Protein AF-A0A5E5P5T3-F1 (afdb_monomer)

Mean predicted aligned error: 13.22 Å

Radius of gyration: 23.18 Å; Cα contacts (8 Å, |Δi|>4): 52; chains: 1; bounding box: 33×51×69 Å

Nearest PDB structures (foldseek):
  7vop-assembly1_I  TM=5.324E-01  e=8.833E+00  Xenopus laevis

Secondary structure (DSSP, 8-state):
---------S----S--------S-PPPHHHHHHHHHHHB-TTSHHHHHHHHHHHHHHHS---HHHHHHHHHHHHHHHHHTT-B-

Structure (mmCIF, N/CA/C/O backbone):
data_AF-A0A5E5P5T3-F1
#
_entry.id   AF-A0A5E5P5T3-F1
#
loop_
_atom_site.group_PDB
_atom_site.id
_atom_site.type_symbol
_atom_site.label_atom_id
_atom_site.label_alt_id
_atom_site.label_comp_id
_atom_site.label_asym_id
_atom_site.label_entity_id
_atom_site.label_seq_id
_atom_site.pdbx_PDB_ins_code
_atom_site.Cartn_x
_atom_site.Cartn_y
_atom_site.Cartn_z
_atom_site.occupancy
_atom_site.B_iso_or_equiv
_atom_site.auth_seq_id
_atom_site.auth_comp_id
_atom_site.auth_asym_id
_atom_site.auth_atom_id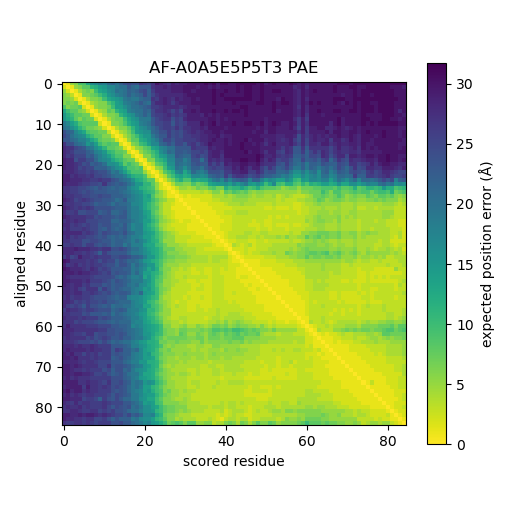
_atom_site.pdbx_PDB_model_num
ATOM 1 N N . MET A 1 1 ? -18.754 38.388 55.346 1.00 40.62 1 MET A N 1
ATOM 2 C CA . MET A 1 1 ? -17.580 38.447 54.443 1.00 40.62 1 MET A CA 1
ATOM 3 C C . MET A 1 1 ? -18.131 38.483 53.020 1.00 40.62 1 MET A C 1
ATOM 5 O O . MET A 1 1 ? -18.902 37.599 52.693 1.00 40.62 1 MET A O 1
ATOM 9 N N . ARG A 1 2 ? -18.145 39.661 52.373 1.00 38.44 2 ARG A N 1
ATOM 10 C CA . ARG A 1 2 ? -17.277 40.038 51.228 1.00 38.44 2 ARG A CA 1
ATOM 11 C C . ARG A 1 2 ? -17.275 38.993 50.089 1.00 38.44 2 ARG A C 1
ATOM 13 O O . ARG A 1 2 ? -16.958 37.855 50.378 1.00 38.44 2 ARG A O 1
ATOM 20 N N . ALA A 1 3 ? -17.464 39.276 48.801 1.00 42.94 3 ALA A N 1
ATOM 21 C CA . ALA A 1 3 ? -17.880 40.438 48.013 1.00 42.94 3 ALA A CA 1
ATOM 22 C C . ALA A 1 3 ? -17.877 39.987 46.518 1.00 42.94 3 ALA A C 1
ATOM 24 O O . ALA A 1 3 ? -17.059 39.142 46.179 1.00 42.94 3 ALA A O 1
ATOM 25 N N . ILE A 1 4 ? -18.686 40.632 45.656 1.00 54.16 4 ILE A N 1
ATOM 26 C CA . ILE A 1 4 ? -18.401 40.961 44.226 1.00 54.16 4 ILE A CA 1
ATOM 27 C C . ILE A 1 4 ? -18.463 39.784 43.217 1.00 54.16 4 ILE A C 1
ATOM 29 O O . ILE A 1 4 ? -17.672 38.858 43.281 1.00 54.16 4 ILE A O 1
ATOM 33 N N . ARG A 1 5 ? -19.502 39.687 42.366 1.00 43.97 5 ARG A N 1
ATOM 34 C CA . ARG A 1 5 ? -19.807 40.410 41.097 1.00 43.97 5 ARG A CA 1
ATOM 35 C C . ARG A 1 5 ? -18.981 39.965 39.876 1.00 43.97 5 ARG A C 1
ATOM 37 O O . ARG A 1 5 ? -17.776 39.800 39.974 1.00 43.97 5 ARG A O 1
ATOM 44 N N . LEU A 1 6 ? -19.681 40.017 38.734 1.00 43.16 6 LEU A N 1
ATOM 45 C CA . LEU A 1 6 ? -19.233 40.046 37.331 1.00 43.16 6 LEU A CA 1
ATOM 46 C C . LEU A 1 6 ? -19.129 38.668 36.657 1.00 43.16 6 LEU A C 1
ATOM 48 O O . LEU A 1 6 ? -18.400 37.796 37.101 1.00 43.16 6 LEU A O 1
ATOM 52 N N . SER A 1 7 ? -19.998 38.388 35.676 1.00 47.69 7 SER A N 1
ATOM 53 C CA . SER A 1 7 ? -19.752 38.704 34.251 1.00 47.69 7 SER A CA 1
ATOM 54 C C . SER A 1 7 ? -18.441 38.038 33.831 1.00 47.69 7 SER A C 1
ATOM 56 O O . SER A 1 7 ? -17.387 38.469 34.268 1.00 47.69 7 SER A O 1
ATOM 58 N N . VAL A 1 8 ? -18.438 36.925 33.102 1.00 52.44 8 VAL A N 1
ATOM 59 C CA . VAL A 1 8 ? -18.605 36.893 31.645 1.00 52.44 8 VAL A CA 1
ATOM 60 C C . VAL A 1 8 ? -19.117 35.500 31.255 1.00 52.44 8 VAL A C 1
ATOM 62 O O . VAL A 1 8 ? -18.368 34.531 31.197 1.00 52.44 8 VAL A O 1
ATOM 65 N N . PHE A 1 9 ? -20.422 35.397 31.008 1.00 47.66 9 PHE A N 1
ATOM 66 C CA . PHE A 1 9 ? -20.975 34.392 30.106 1.00 47.66 9 PHE A CA 1
ATOM 67 C C . PHE A 1 9 ? -20.865 35.012 28.708 1.00 47.66 9 PHE A C 1
ATOM 69 O O . PHE A 1 9 ? -21.328 36.137 28.532 1.00 47.66 9 PHE A O 1
ATOM 76 N N . LEU A 1 10 ? -20.287 34.274 27.759 1.00 49.38 10 LEU A N 1
ATOM 77 C CA . LEU A 1 10 ? -20.055 34.594 26.340 1.00 49.38 10 LEU A CA 1
ATOM 78 C C . LEU A 1 10 ? -18.658 35.113 25.970 1.00 49.38 10 LEU A C 1
ATOM 80 O O . LEU A 1 10 ? -18.189 36.148 26.428 1.00 49.38 10 LEU A O 1
ATOM 84 N N . MET A 1 11 ? -18.122 34.407 24.970 1.00 50.84 11 MET A N 1
ATOM 85 C CA . MET A 1 11 ? -17.084 34.805 24.019 1.00 50.84 11 MET A CA 1
ATOM 86 C C . MET A 1 11 ? -15.635 34.532 24.444 1.00 50.84 11 MET A C 1
ATOM 88 O O . MET A 1 11 ? -14.921 35.405 24.920 1.00 50.84 11 MET A O 1
ATOM 92 N N . GLY A 1 12 ? -15.171 33.303 24.190 1.00 41.91 12 GLY A N 1
ATOM 93 C CA . GLY A 1 12 ? -13.741 33.004 24.270 1.00 41.91 12 GLY A CA 1
ATOM 94 C C . GLY A 1 12 ? -13.369 31.527 24.227 1.00 41.91 12 GLY A C 1
ATOM 95 O O . GLY A 1 12 ? -12.768 31.051 25.176 1.00 41.91 12 GLY A O 1
ATOM 96 N N . CYS A 1 13 ? -13.735 30.810 23.162 1.00 45.16 13 CYS A N 1
ATOM 97 C CA . CYS A 1 13 ? -12.963 29.676 22.617 1.00 45.16 13 CYS A CA 1
ATOM 98 C C . CYS A 1 13 ? -13.540 29.275 21.249 1.00 45.16 13 CYS A C 1
ATOM 100 O O . CYS A 1 13 ? -13.983 28.156 21.013 1.00 45.16 13 CYS A O 1
ATOM 102 N N . ALA A 1 14 ? -13.537 30.231 20.317 1.00 47.62 14 ALA A N 1
ATOM 103 C CA . ALA A 1 14 ? -13.047 29.868 18.998 1.00 47.62 14 ALA A CA 1
ATOM 104 C C . ALA A 1 14 ? -11.552 29.573 19.185 1.00 47.62 14 ALA A C 1
ATOM 106 O O . ALA A 1 14 ? -10.890 30.334 19.887 1.00 47.62 14 ALA A O 1
ATOM 107 N N . ILE A 1 15 ? -11.054 28.519 18.537 1.00 55.00 15 ILE A N 1
ATOM 108 C CA . ILE A 1 15 ? -9.668 28.019 18.540 1.00 55.00 15 ILE A CA 1
ATOM 109 C C . ILE A 1 15 ? -9.439 26.850 19.521 1.00 55.00 15 ILE A C 1
ATOM 111 O O . ILE A 1 15 ? -9.511 26.986 20.735 1.00 55.00 15 ILE A O 1
ATOM 115 N N . CYS A 1 16 ? -9.081 25.709 18.925 1.00 44.53 16 CYS A N 1
ATOM 116 C CA . CYS A 1 16 ? -8.422 24.553 19.539 1.00 44.53 16 CYS A CA 1
ATOM 117 C C . CYS A 1 16 ? -9.241 23.715 20.527 1.00 44.53 16 CYS A C 1
ATOM 119 O O . CYS A 1 16 ? -9.019 23.721 21.731 1.00 44.53 16 CYS A O 1
ATOM 121 N N . GLY A 1 17 ? -10.119 22.879 19.981 1.00 38.22 17 GLY A N 1
ATOM 122 C CA . GLY A 1 17 ? -10.752 21.823 20.761 1.00 38.22 17 GLY A CA 1
ATOM 123 C C . GLY A 1 17 ? -11.407 20.741 19.921 1.00 38.22 17 G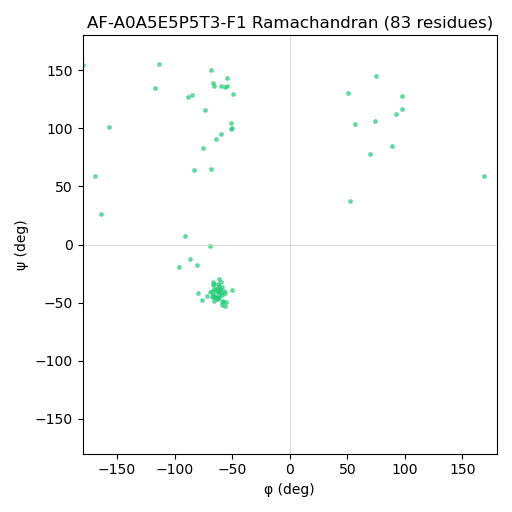LY A C 1
ATOM 124 O O . GLY A 1 17 ? -12.340 20.103 20.395 1.00 38.22 17 GLY A O 1
ATOM 125 N N . ALA A 1 18 ? -10.949 20.516 18.682 1.00 44.25 18 ALA A N 1
ATOM 126 C CA . ALA A 1 18 ? -11.118 19.197 18.093 1.00 44.25 18 ALA A CA 1
ATOM 127 C C . ALA A 1 18 ? -10.282 18.274 18.977 1.00 44.25 18 ALA A C 1
ATOM 129 O O . ALA A 1 18 ? -9.069 18.169 18.814 1.00 44.25 18 ALA A O 1
ATOM 130 N N . VAL A 1 19 ? -10.931 17.721 20.001 1.00 45.28 19 VAL A N 1
ATOM 131 C CA . VAL A 1 19 ? -10.467 16.545 20.713 1.00 45.28 19 VAL A CA 1
ATOM 132 C C . VAL A 1 19 ? -10.193 15.549 19.599 1.00 45.28 19 VAL A C 1
ATOM 134 O O . VAL A 1 19 ? -11.101 15.004 18.972 1.00 45.28 19 VAL A O 1
ATOM 137 N N . SER A 1 20 ? -8.915 15.442 19.244 1.00 46.00 20 SER A N 1
ATOM 138 C CA . SER A 1 20 ? -8.396 14.373 18.426 1.00 46.00 20 SER A CA 1
ATOM 139 C C . SER A 1 20 ? -8.729 13.143 19.236 1.00 46.00 20 SER A C 1
ATOM 141 O O . SER A 1 20 ? -8.040 12.825 20.207 1.00 46.00 20 SER A O 1
ATOM 143 N N . ALA A 1 21 ? -9.864 12.527 18.915 1.00 45.31 21 ALA A N 1
ATOM 144 C CA . ALA A 1 21 ? -10.135 11.176 19.318 1.00 45.31 21 ALA A CA 1
ATOM 145 C C . ALA A 1 21 ? -8.888 10.415 18.882 1.00 45.31 21 ALA A C 1
ATOM 147 O O . ALA A 1 21 ? -8.648 10.222 17.693 1.00 45.31 21 ALA A O 1
ATOM 148 N N . GLN A 1 22 ? -8.049 10.074 19.855 1.00 42.69 22 GLN A N 1
ATOM 149 C CA . GLN A 1 22 ? -7.034 9.050 19.722 1.00 42.69 22 GLN A CA 1
ATOM 150 C C . GLN A 1 22 ? -7.812 7.735 19.613 1.00 42.69 22 GLN A C 1
ATOM 152 O O . GLN A 1 22 ? -7.797 6.892 20.501 1.00 42.69 22 GLN A O 1
ATOM 157 N N . THR A 1 23 ? -8.583 7.597 18.531 1.00 49.66 23 THR A N 1
ATOM 158 C CA . THR A 1 23 ? -8.794 6.310 17.904 1.00 49.66 23 THR A CA 1
ATOM 159 C C . THR A 1 23 ? -7.395 5.800 17.621 1.00 49.66 23 THR A C 1
ATOM 161 O O . THR A 1 23 ? -6.522 6.572 17.227 1.00 49.66 23 THR A O 1
ATOM 164 N N . VAL A 1 24 ? -7.145 4.528 17.903 1.00 51.38 24 VAL A N 1
ATOM 165 C CA . VAL A 1 24 ? -5.942 3.830 17.450 1.00 51.38 24 VAL A CA 1
ATOM 166 C C . VAL A 1 24 ? -5.847 4.109 15.945 1.00 51.38 24 VAL A C 1
ATOM 168 O O . VAL A 1 24 ? -6.690 3.660 15.171 1.00 51.38 24 VAL A O 1
ATOM 171 N N . GLY A 1 25 ? -4.994 5.071 15.589 1.00 48.91 25 GLY A N 1
ATOM 172 C CA . GLY A 1 25 ? -5.318 6.007 14.514 1.00 48.91 25 GLY A CA 1
ATOM 173 C C . GLY A 1 25 ? -5.213 5.323 13.174 1.00 48.91 25 GLY A C 1
ATOM 174 O O . GLY A 1 25 ? -4.119 4.927 12.780 1.00 48.91 25 GLY A O 1
ATOM 175 N N . SER A 1 26 ? -6.336 5.201 12.465 1.00 60.31 26 SER A N 1
ATOM 176 C CA . SER A 1 26 ? -6.286 4.870 11.044 1.00 60.31 26 SER A CA 1
ATOM 177 C C . SER A 1 26 ? -5.279 5.813 10.375 1.00 60.31 26 SER A C 1
ATOM 179 O O . SER A 1 26 ? -5.336 7.021 10.635 1.00 60.31 26 SER A O 1
ATOM 181 N N . PRO A 1 27 ? -4.325 5.282 9.589 1.00 70.62 27 PRO A N 1
ATOM 182 C CA . PRO A 1 27 ? -3.240 6.081 9.044 1.00 70.62 27 PRO A CA 1
ATOM 183 C C . PRO A 1 27 ? -3.826 7.246 8.251 1.00 70.62 27 PRO A C 1
ATOM 185 O O . PRO A 1 27 ? -4.792 7.076 7.502 1.00 70.62 27 PRO A O 1
ATOM 188 N N . THR A 1 28 ? -3.280 8.446 8.440 1.00 81.38 28 THR A N 1
ATOM 189 C CA . THR A 1 28 ? -3.804 9.608 7.722 1.00 81.38 28 THR A CA 1
ATOM 190 C C . THR A 1 28 ? -3.495 9.463 6.229 1.00 81.38 28 THR A C 1
ATOM 192 O O . THR A 1 28 ? -2.459 8.892 5.869 1.00 81.38 28 THR A O 1
ATOM 195 N N . PRO A 1 29 ? -4.333 10.010 5.328 1.00 81.25 29 PRO A N 1
ATOM 196 C CA . PRO A 1 29 ? -4.068 9.971 3.888 1.00 81.25 29 PRO A CA 1
ATOM 197 C C . PRO A 1 29 ? -2.655 10.447 3.525 1.00 81.25 29 PRO A C 1
ATOM 199 O O . PRO A 1 29 ? -1.971 9.830 2.718 1.00 81.25 29 PRO A O 1
ATOM 202 N N . GLN A 1 30 ? -2.168 11.483 4.210 1.00 86.44 30 GLN A N 1
ATOM 203 C CA . GLN A 1 30 ? -0.827 12.036 4.017 1.00 86.44 30 GLN A CA 1
ATOM 204 C C . GLN A 1 30 ? 0.289 11.048 4.390 1.00 86.44 30 GLN A C 1
ATOM 206 O O . GLN A 1 30 ? 1.285 10.962 3.675 1.00 86.44 30 GLN A O 1
ATOM 211 N N . GLN A 1 31 ? 0.132 10.284 5.475 1.00 86.06 31 GLN A N 1
ATOM 212 C CA . GLN A 1 31 ? 1.113 9.273 5.888 1.00 86.06 31 GLN A CA 1
ATOM 213 C C . GLN A 1 31 ? 1.190 8.123 4.879 1.00 86.06 31 GLN A C 1
ATOM 215 O O . GLN A 1 31 ? 2.283 7.701 4.497 1.00 86.06 31 GLN A O 1
ATOM 220 N N . VAL A 1 32 ? 0.031 7.644 4.417 1.00 87.12 32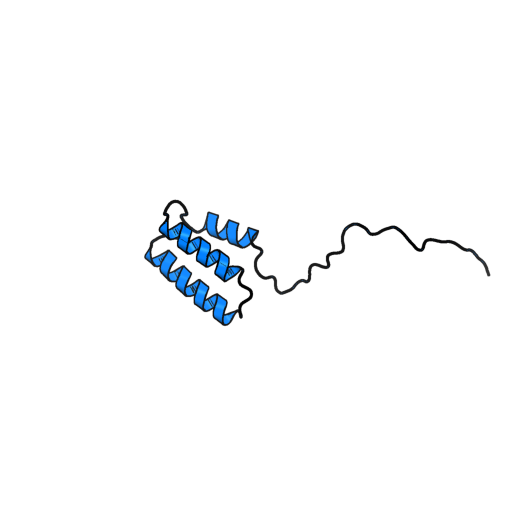 VAL A N 1
ATOM 221 C CA . VAL A 1 32 ? -0.056 6.583 3.402 1.00 87.12 32 VAL A CA 1
ATOM 222 C C . VAL A 1 32 ? 0.596 7.039 2.095 1.00 87.12 32 VAL A C 1
ATOM 224 O O . VAL A 1 32 ? 1.340 6.287 1.467 1.00 87.12 32 VAL A O 1
ATOM 227 N N . ASP A 1 33 ? 0.395 8.301 1.726 1.00 86.75 33 ASP A N 1
ATOM 228 C CA . ASP A 1 33 ? 0.955 8.887 0.510 1.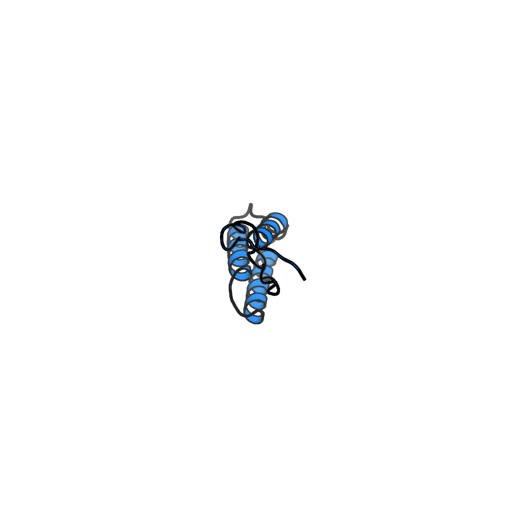00 86.75 33 ASP A CA 1
ATOM 229 C C . ASP A 1 33 ? 2.460 9.019 0.542 1.00 86.75 33 ASP A C 1
ATOM 231 O O . ASP A 1 33 ? 3.134 8.652 -0.421 1.00 86.75 33 ASP A O 1
ATOM 235 N N . GLN A 1 34 ? 2.998 9.499 1.658 1.00 88.75 34 GLN A N 1
ATOM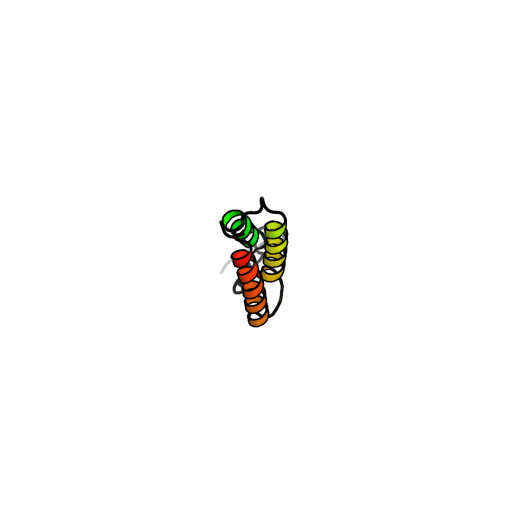 236 C CA . GLN A 1 34 ? 4.439 9.563 1.854 1.00 88.75 34 GLN A CA 1
ATOM 237 C C . GLN A 1 34 ? 5.067 8.172 1.776 1.00 88.75 34 GLN A C 1
ATOM 239 O O . GLN A 1 34 ? 6.098 7.997 1.125 1.00 88.75 34 GLN A O 1
ATOM 244 N N . TRP A 1 35 ? 4.423 7.170 2.377 1.00 87.50 35 TRP A N 1
ATOM 245 C CA . TRP A 1 35 ? 4.900 5.794 2.326 1.00 87.50 35 TRP A CA 1
ATOM 246 C C . TRP A 1 35 ? 4.915 5.246 0.896 1.00 87.50 35 TRP A C 1
ATOM 248 O O . TRP A 1 35 ? 5.935 4.714 0.458 1.00 87.50 35 TRP A O 1
ATOM 258 N N . ILE A 1 36 ? 3.834 5.448 0.139 1.00 89.69 36 ILE A N 1
ATOM 259 C CA . ILE A 1 36 ? 3.731 5.050 -1.270 1.00 89.69 36 ILE A CA 1
ATOM 260 C C . ILE A 1 36 ? 4.820 5.716 -2.119 1.00 89.69 36 ILE A C 1
ATOM 262 O O . ILE A 1 36 ? 5.521 5.031 -2.860 1.00 89.69 36 ILE A O 1
ATOM 266 N N . GLN A 1 37 ? 4.989 7.034 -2.002 1.00 87.69 37 GLN A N 1
ATOM 267 C CA . GLN A 1 37 ? 5.980 7.794 -2.776 1.00 87.69 37 GLN A CA 1
ATOM 268 C C . GLN A 1 37 ? 7.418 7.355 -2.466 1.00 87.69 37 GLN A C 1
ATOM 270 O O . GLN A 1 37 ? 8.285 7.354 -3.344 1.00 87.69 37 GLN A O 1
ATOM 275 N N . TYR A 1 38 ? 7.677 6.974 -1.214 1.00 88.06 38 TYR A N 1
ATOM 276 C CA . TYR A 1 38 ? 8.994 6.538 -0.772 1.00 88.06 38 TYR A CA 1
ATOM 277 C C . TYR A 1 38 ? 9.297 5.085 -1.165 1.00 88.06 38 TYR A C 1
ATOM 279 O O . TYR A 1 38 ? 10.410 4.791 -1.602 1.00 88.06 38 TYR A O 1
ATOM 287 N N . LYS A 1 39 ? 8.317 4.182 -1.026 1.00 86.12 39 LYS A N 1
ATOM 288 C CA . LYS A 1 39 ? 8.499 2.728 -1.162 1.00 86.12 39 LYS A CA 1
ATOM 289 C C . LYS A 1 39 ? 8.157 2.164 -2.539 1.00 86.12 39 LYS A C 1
ATOM 291 O O . LYS A 1 39 ? 8.593 1.055 -2.830 1.00 86.12 39 LYS A O 1
ATOM 296 N N . ILE A 1 40 ? 7.391 2.864 -3.377 1.00 87.88 40 ILE A N 1
ATOM 297 C CA . ILE A 1 40 ? 6.900 2.333 -4.659 1.00 87.88 40 ILE A CA 1
ATOM 298 C C . ILE A 1 40 ? 7.467 3.142 -5.835 1.00 87.88 40 ILE A C 1
ATOM 300 O O . ILE A 1 40 ? 7.454 4.372 -5.839 1.00 87.88 40 ILE A O 1
ATOM 304 N N . ARG A 1 41 ? 7.939 2.456 -6.883 1.00 87.38 41 ARG A N 1
ATOM 305 C CA . ARG A 1 41 ? 8.392 3.059 -8.149 1.00 87.38 41 ARG A CA 1
ATOM 306 C C . ARG A 1 41 ? 7.198 3.514 -8.993 1.00 87.38 41 ARG A C 1
ATOM 308 O O . ARG A 1 41 ? 6.755 2.819 -9.904 1.00 87.38 41 ARG A O 1
ATOM 315 N N . LEU A 1 42 ? 6.681 4.708 -8.712 1.00 86.25 42 LEU A N 1
ATOM 316 C CA . LEU A 1 42 ? 5.524 5.309 -9.409 1.00 86.25 42 LEU A CA 1
ATOM 317 C C . LEU A 1 42 ? 5.786 5.736 -10.868 1.00 86.25 42 LEU A C 1
ATOM 319 O O . LEU A 1 42 ? 4.880 6.241 -11.545 1.00 86.25 42 LEU A O 1
ATOM 323 N N . GLU A 1 43 ? 7.020 5.548 -11.338 1.00 86.62 43 GLU A N 1
ATOM 324 C CA . GLU A 1 43 ? 7.461 5.743 -12.722 1.00 86.62 43 GLU A CA 1
ATOM 325 C C . GLU A 1 43 ? 6.799 4.724 -13.660 1.00 86.62 43 GLU A C 1
ATOM 327 O O . GLU A 1 43 ? 6.474 5.045 -14.800 1.00 86.62 43 GLU A O 1
ATOM 332 N N . ASN A 1 44 ? 6.531 3.511 -13.159 1.00 85.31 44 ASN A N 1
ATOM 333 C CA . ASN A 1 44 ? 5.833 2.475 -13.909 1.00 85.31 44 ASN A CA 1
ATOM 334 C C . ASN A 1 44 ? 4.305 2.611 -13.720 1.00 85.31 44 ASN A C 1
ATOM 336 O O . ASN A 1 44 ? 3.822 2.608 -12.579 1.00 85.31 44 ASN A O 1
ATOM 340 N N . PRO A 1 45 ? 3.514 2.684 -14.809 1.00 85.94 45 PRO A N 1
ATOM 341 C CA . PRO A 1 45 ? 2.062 2.839 -14.730 1.00 85.94 45 PRO A CA 1
ATOM 342 C C . PRO A 1 45 ? 1.362 1.692 -13.983 1.00 85.94 45 PRO A C 1
ATOM 344 O O . PRO A 1 45 ? 0.389 1.951 -13.274 1.00 85.94 45 PRO A O 1
ATOM 347 N N . MET A 1 46 ? 1.870 0.452 -14.050 1.00 86.50 46 MET A N 1
ATOM 348 C CA . MET A 1 46 ? 1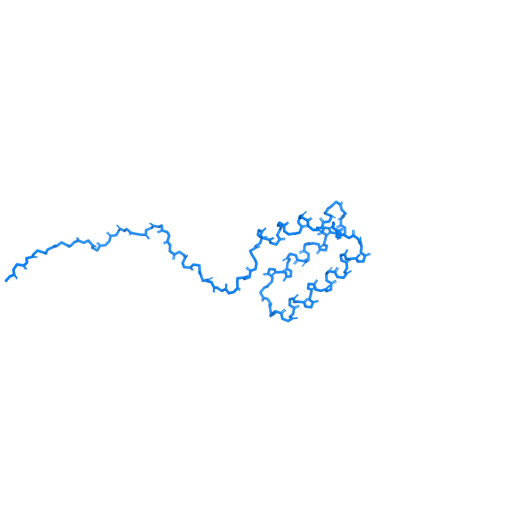.322 -0.660 -13.258 1.00 86.50 46 MET A CA 1
ATOM 349 C C . MET A 1 46 ? 1.552 -0.461 -11.758 1.00 86.50 46 MET A C 1
ATOM 351 O O . MET A 1 46 ? 0.638 -0.653 -10.957 1.00 86.50 46 MET A O 1
ATOM 355 N N . CYS A 1 47 ? 2.745 -0.017 -11.365 1.00 88.62 47 CYS A N 1
ATOM 356 C CA . CYS A 1 47 ? 3.067 0.245 -9.963 1.00 88.62 47 CYS A CA 1
ATOM 357 C C . CYS A 1 47 ? 2.247 1.413 -9.401 1.00 88.62 47 CYS A C 1
ATOM 359 O O . CYS A 1 47 ? 1.822 1.373 -8.248 1.00 88.62 47 CYS A O 1
ATOM 361 N N . ARG A 1 48 ? 1.947 2.417 -10.235 1.00 88.88 48 ARG A N 1
ATOM 362 C CA . ARG A 1 48 ? 1.045 3.519 -9.881 1.00 88.88 48 ARG A CA 1
ATOM 363 C C . ARG A 1 48 ? -0.379 3.028 -9.619 1.00 88.88 48 ARG A C 1
ATOM 365 O O . ARG A 1 48 ? -0.962 3.394 -8.602 1.00 88.88 48 ARG A O 1
ATOM 372 N N . GLN A 1 49 ? -0.921 2.161 -10.472 1.00 89.81 49 GLN A N 1
ATOM 373 C CA . GLN A 1 49 ? -2.248 1.578 -10.242 1.00 89.81 49 GLN A CA 1
ATOM 374 C C . GLN A 1 49 ? -2.293 0.754 -8.949 1.00 89.81 49 GLN A C 1
ATOM 376 O O . GLN A 1 49 ? -3.189 0.947 -8.129 1.00 89.81 49 GLN A O 1
ATOM 381 N N . LEU A 1 50 ? -1.290 -0.101 -8.721 1.00 89.00 50 LEU A N 1
ATOM 382 C CA . LEU A 1 50 ? -1.190 -0.896 -7.494 1.00 89.00 50 LEU A CA 1
ATOM 383 C C . LEU A 1 50 ? -1.049 -0.019 -6.244 1.00 89.00 50 LEU A C 1
ATOM 385 O O . LEU A 1 50 ? -1.658 -0.317 -5.221 1.00 89.00 50 LEU A O 1
ATOM 389 N N . SER A 1 51 ? -0.313 1.091 -6.331 1.00 88.62 51 SER A N 1
ATOM 390 C CA . SER A 1 51 ? -0.210 2.041 -5.222 1.00 88.62 51 SER A CA 1
ATOM 391 C C . SER A 1 51 ? -1.521 2.761 -4.909 1.00 88.62 51 SER A C 1
ATOM 393 O O . SER A 1 51 ? -1.811 2.991 -3.740 1.00 88.62 51 SER A O 1
ATOM 395 N N . SER A 1 52 ? -2.343 3.065 -5.920 1.00 89.38 52 SER A N 1
ATOM 396 C CA . SER A 1 52 ? -3.669 3.651 -5.693 1.00 89.38 52 SER A CA 1
ATOM 397 C C . SER A 1 52 ? -4.560 2.662 -4.953 1.00 89.38 52 SER A C 1
ATOM 399 O O . SER A 1 52 ? -5.157 3.013 -3.944 1.00 89.38 52 SER A O 1
ATOM 401 N N . MET A 1 53 ? -4.563 1.396 -5.382 1.00 89.00 53 MET A N 1
ATOM 402 C CA . MET A 1 53 ? -5.292 0.335 -4.681 1.00 89.00 53 MET A CA 1
ATOM 403 C C . MET A 1 53 ? -4.797 0.149 -3.242 1.00 89.00 53 MET A C 1
ATOM 405 O O . MET A 1 53 ? -5.605 -0.069 -2.342 1.00 89.00 53 MET A O 1
ATOM 409 N N . PHE A 1 54 ? -3.482 0.245 -3.014 1.00 88.75 54 PHE A N 1
ATOM 410 C CA . PHE A 1 54 ? -2.903 0.188 -1.672 1.00 88.75 54 PHE A CA 1
ATOM 411 C C . PHE A 1 54 ? -3.391 1.354 -0.804 1.00 88.75 54 PHE A C 1
ATOM 413 O O . PHE A 1 54 ? -3.797 1.135 0.336 1.00 88.75 54 PHE A O 1
ATOM 420 N N . ARG A 1 55 ? -3.389 2.579 -1.349 1.00 88.44 55 ARG A N 1
ATOM 421 C CA . ARG A 1 55 ? -3.906 3.776 -0.673 1.00 88.44 55 ARG A CA 1
ATOM 422 C C . ARG A 1 55 ? -5.359 3.577 -0.261 1.00 88.44 55 ARG A C 1
ATOM 424 O O . ARG A 1 55 ? -5.692 3.753 0.908 1.00 88.44 55 ARG A O 1
ATOM 431 N N . ASP A 1 56 ? -6.198 3.190 -1.214 1.00 89.12 56 ASP A N 1
ATOM 432 C CA . ASP A 1 56 ? -7.633 3.039 -0.998 1.00 89.12 56 ASP A CA 1
ATOM 433 C C . ASP A 1 56 ? -7.917 1.957 0.051 1.00 89.12 56 ASP A C 1
ATOM 435 O O . ASP A 1 56 ? -8.735 2.165 0.944 1.00 89.12 56 ASP A O 1
ATOM 439 N N . ALA A 1 57 ? -7.184 0.838 0.020 1.00 86.94 57 ALA A N 1
ATOM 440 C CA . ALA A 1 57 ? -7.308 -0.230 1.011 1.00 86.94 57 ALA A CA 1
ATOM 441 C C . ALA A 1 57 ? -6.823 0.189 2.411 1.00 86.94 57 ALA A C 1
ATOM 443 O O . ALA A 1 57 ? -7.458 -0.145 3.412 1.00 86.94 57 ALA A O 1
ATOM 444 N N . ALA A 1 58 ? -5.722 0.939 2.504 1.00 85.06 58 ALA A N 1
ATOM 445 C CA . ALA A 1 58 ? -5.189 1.413 3.781 1.00 85.06 58 ALA A CA 1
ATOM 446 C C . ALA A 1 58 ? -6.146 2.402 4.472 1.00 85.06 58 ALA A C 1
ATOM 448 O O . ALA A 1 58 ? -6.325 2.348 5.695 1.00 85.06 58 ALA A O 1
ATOM 449 N N . LEU A 1 59 ? -6.794 3.261 3.679 1.00 86.81 59 LEU A N 1
ATOM 450 C CA . LEU A 1 59 ? -7.744 4.277 4.138 1.00 86.81 59 LEU A CA 1
ATOM 451 C C . LEU A 1 59 ? -9.183 3.767 4.266 1.00 86.81 59 LEU A C 1
ATOM 453 O O . LEU A 1 59 ? -10.015 4.442 4.873 1.00 86.81 59 LEU A O 1
ATOM 457 N N . ALA A 1 60 ? -9.488 2.586 3.727 1.00 86.19 60 ALA A N 1
ATOM 458 C CA . ALA A 1 60 ? -10.812 2.000 3.832 1.00 86.19 60 ALA A CA 1
ATOM 459 C C . ALA A 1 60 ? -11.207 1.787 5.301 1.00 86.19 60 ALA A C 1
ATOM 461 O O . ALA A 1 60 ? -10.433 1.280 6.124 1.00 86.19 60 ALA A O 1
ATOM 462 N N . ASN A 1 61 ? -12.454 2.140 5.616 1.00 82.25 61 ASN A N 1
ATOM 463 C CA . ASN A 1 61 ? -13.080 1.843 6.899 1.00 82.25 61 ASN A CA 1
ATOM 464 C C . ASN A 1 61 ? -13.636 0.409 6.876 1.00 82.25 61 ASN A C 1
ATOM 466 O O . ASN A 1 61 ? -14.842 0.176 6.862 1.00 82.25 61 ASN A O 1
ATOM 470 N N . THR A 1 62 ? -12.723 -0.551 6.744 1.00 80.25 62 THR A N 1
ATOM 471 C CA . THR A 1 62 ? -12.997 -1.992 6.746 1.00 80.25 62 THR A CA 1
ATOM 472 C C . THR A 1 62 ? -12.383 -2.637 7.983 1.00 80.25 62 THR A C 1
ATOM 474 O O . THR A 1 62 ? -11.378 -2.123 8.478 1.00 80.25 62 THR A O 1
ATOM 477 N N . PRO A 1 63 ? -12.910 -3.787 8.441 1.00 82.19 63 PRO A N 1
ATOM 478 C CA . PRO A 1 63 ? -12.314 -4.531 9.546 1.00 82.19 63 PRO A CA 1
ATOM 479 C C . PRO A 1 63 ? -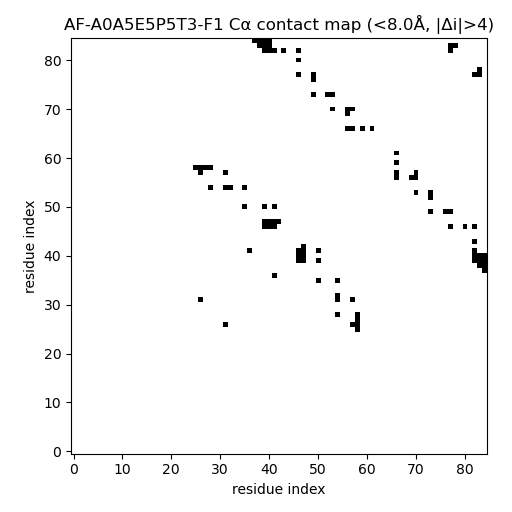10.834 -4.846 9.289 1.00 82.19 63 PRO A C 1
ATOM 481 O O . PRO A 1 63 ? -10.470 -5.174 8.155 1.00 82.19 63 PRO A O 1
ATOM 484 N N . ASP A 1 64 ? -10.001 -4.804 10.331 1.00 83.69 64 ASP A N 1
ATOM 485 C CA . ASP A 1 64 ? -8.543 -4.949 10.199 1.00 83.69 64 ASP A CA 1
ATOM 486 C C . ASP A 1 64 ? -8.135 -6.251 9.497 1.00 83.69 64 ASP A C 1
ATOM 488 O O . ASP A 1 64 ? -7.335 -6.218 8.567 1.00 83.69 64 ASP A O 1
ATOM 492 N N . TYR A 1 65 ? -8.789 -7.374 9.811 1.00 81.62 65 TYR A N 1
ATOM 493 C CA . TYR A 1 65 ? -8.513 -8.664 9.163 1.00 81.62 65 TYR A CA 1
ATOM 494 C C . TYR A 1 65 ? -8.769 -8.656 7.643 1.00 81.62 65 TYR A C 1
ATOM 496 O O . TYR A 1 65 ? -8.139 -9.399 6.887 1.00 81.62 65 TYR A O 1
ATOM 504 N N . VAL A 1 66 ? -9.719 -7.836 7.175 1.00 83.62 66 VAL A N 1
ATOM 505 C CA . VAL A 1 66 ? -9.992 -7.655 5.743 1.00 83.62 66 VAL A CA 1
ATOM 506 C C . VAL A 1 66 ? -8.901 -6.779 5.150 1.00 83.62 66 VAL A C 1
ATOM 508 O O . VAL A 1 66 ? -8.317 -7.136 4.127 1.00 83.62 66 VAL A O 1
ATOM 511 N N . LYS A 1 67 ? -8.599 -5.662 5.817 1.00 86.12 67 LYS A N 1
ATOM 512 C CA . LYS A 1 67 ? -7.571 -4.709 5.400 1.00 86.12 67 LYS A CA 1
ATOM 513 C C . LYS A 1 67 ? -6.217 -5.394 5.225 1.00 86.12 67 LYS A C 1
ATOM 515 O O . LYS A 1 67 ? -5.629 -5.281 4.155 1.00 86.12 67 LYS A O 1
ATOM 520 N N . GLU A 1 68 ? -5.773 -6.171 6.208 1.00 86.12 68 GLU A N 1
ATOM 521 C CA . GLU A 1 68 ? -4.510 -6.913 6.154 1.00 86.12 68 GLU A CA 1
ATOM 522 C C . GLU A 1 68 ? -4.458 -7.873 4.962 1.00 86.12 68 GLU A C 1
ATOM 524 O O . GLU A 1 68 ? -3.518 -7.809 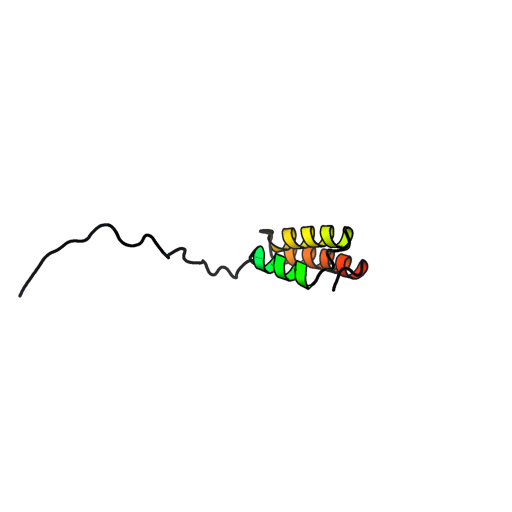4.173 1.00 86.12 68 GLU A O 1
ATOM 529 N N . ARG A 1 69 ? -5.503 -8.685 4.741 1.00 88.38 69 ARG A N 1
ATOM 530 C CA . ARG A 1 69 ? -5.551 -9.599 3.583 1.00 88.38 69 ARG A CA 1
ATOM 531 C C . ARG A 1 69 ? -5.521 -8.875 2.237 1.00 88.38 69 ARG A C 1
ATOM 533 O O . ARG A 1 69 ? -4.967 -9.398 1.270 1.00 88.38 69 ARG A O 1
ATOM 540 N N . TYR A 1 70 ? -6.156 -7.709 2.131 1.00 88.56 70 TYR A N 1
ATOM 541 C CA . TYR A 1 70 ? -6.124 -6.920 0.898 1.00 88.56 70 TYR A CA 1
ATOM 542 C C . TYR A 1 70 ? -4.751 -6.281 0.676 1.00 88.56 70 TYR A C 1
ATOM 544 O O . TYR A 1 70 ? -4.228 -6.353 -0.438 1.00 88.56 70 TYR A O 1
ATOM 552 N N . LEU A 1 71 ? -4.149 -5.704 1.719 1.00 87.75 71 LEU A N 1
ATOM 553 C CA . LEU A 1 71 ? -2.815 -5.110 1.648 1.00 87.75 71 LEU A CA 1
ATOM 554 C C . LEU A 1 71 ? -1.743 -6.160 1.343 1.00 87.75 71 LEU A C 1
ATOM 556 O O . LEU A 1 71 ? -0.863 -5.886 0.532 1.00 87.75 71 LEU A O 1
ATOM 560 N N . GLU A 1 72 ? -1.853 -7.367 1.902 1.00 90.81 72 GLU A N 1
ATOM 561 C CA . GLU A 1 72 ? -0.969 -8.498 1.601 1.00 90.81 72 GLU A CA 1
ATOM 562 C C . GLU A 1 72 ? -1.016 -8.851 0.109 1.00 90.81 72 GLU A C 1
ATOM 564 O O . GLU A 1 72 ? 0.011 -8.820 -0.565 1.00 90.81 72 GLU A O 1
ATOM 569 N N . LYS A 1 73 ? -2.213 -9.055 -0.459 1.00 91.81 73 LYS A N 1
ATOM 570 C CA . LYS A 1 73 ? -2.376 -9.348 -1.896 1.00 91.81 73 LYS A CA 1
ATOM 571 C C . LYS A 1 73 ? -1.848 -8.239 -2.803 1.00 91.81 73 LYS A C 1
ATOM 573 O O . LYS A 1 73 ? -1.321 -8.511 -3.884 1.00 91.81 73 LYS A O 1
ATOM 578 N N . ILE A 1 74 ? -2.036 -6.977 -2.416 1.00 90.31 74 ILE A N 1
ATOM 579 C CA . ILE A 1 74 ? -1.495 -5.841 -3.171 1.00 90.31 74 ILE A CA 1
ATOM 580 C C . ILE A 1 74 ? 0.034 -5.825 -3.048 1.00 90.31 74 ILE A C 1
ATOM 582 O O . ILE A 1 74 ? 0.720 -5.626 -4.052 1.00 90.31 74 ILE A O 1
ATOM 586 N N . GLY A 1 75 ? 0.567 -6.110 -1.860 1.00 88.50 75 GLY A N 1
ATOM 587 C CA . GLY A 1 75 ? 1.995 -6.227 -1.593 1.00 88.50 75 GLY A CA 1
ATOM 588 C C . GLY A 1 75 ? 2.667 -7.339 -2.398 1.00 88.50 75 GLY A C 1
ATOM 589 O O . GLY A 1 75 ? 3.700 -7.100 -3.019 1.00 88.50 75 GLY A O 1
ATOM 590 N N . GLU A 1 76 ? 2.047 -8.516 -2.494 1.00 91.5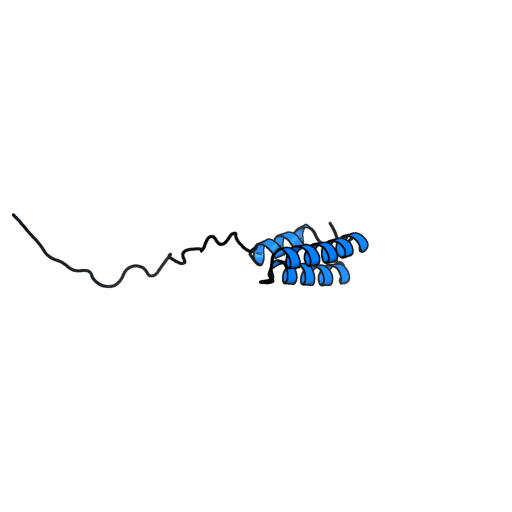0 76 GLU A N 1
ATOM 591 C CA . GLU A 1 76 ? 2.514 -9.620 -3.340 1.00 91.50 76 GLU A CA 1
ATOM 592 C C . GLU A 1 76 ? 2.605 -9.210 -4.813 1.00 91.50 76 GLU A C 1
ATOM 594 O O . GLU A 1 76 ? 3.593 -9.506 -5.489 1.00 91.50 76 GLU A O 1
ATOM 599 N N . LYS A 1 77 ? 1.599 -8.486 -5.325 1.00 90.06 77 LYS A N 1
ATOM 600 C CA . LYS A 1 77 ? 1.626 -7.959 -6.697 1.00 90.06 77 LYS A CA 1
ATOM 601 C C . LYS A 1 77 ? 2.737 -6.928 -6.874 1.00 90.06 77 LYS A C 1
ATOM 603 O O . LYS A 1 77 ? 3.469 -7.009 -7.857 1.00 90.06 77 LYS A O 1
ATOM 608 N N . LEU A 1 78 ? 2.894 -5.997 -5.932 1.00 88.81 78 LEU A N 1
ATOM 609 C CA . LEU A 1 78 ? 3.982 -5.016 -5.957 1.00 88.81 78 LEU A CA 1
ATOM 610 C C . LEU A 1 78 ? 5.355 -5.708 -5.996 1.00 88.81 78 LEU A C 1
ATOM 612 O O . LEU A 1 78 ? 6.212 -5.302 -6.779 1.00 88.81 78 LEU A O 1
ATOM 616 N N . THR A 1 79 ? 5.540 -6.796 -5.244 1.00 89.44 79 THR A N 1
ATOM 617 C CA . THR A 1 79 ? 6.761 -7.617 -5.288 1.00 89.44 79 THR A CA 1
ATOM 618 C C . THR A 1 79 ? 6.927 -8.313 -6.633 1.00 89.44 79 THR A C 1
ATOM 620 O O . THR A 1 79 ? 7.986 -8.219 -7.249 1.00 89.44 79 THR A O 1
ATOM 623 N N . LYS A 1 80 ? 5.872 -8.963 -7.137 1.00 91.00 80 LYS A N 1
ATOM 624 C CA . LYS A 1 80 ? 5.896 -9.697 -8.410 1.00 91.00 80 LYS A CA 1
ATOM 625 C C . LYS A 1 80 ? 6.260 -8.810 -9.603 1.00 91.00 80 LYS A C 1
ATOM 627 O O . LYS A 1 80 ? 6.950 -9.264 -10.509 1.00 91.00 80 LYS A O 1
ATOM 632 N N . PHE A 1 81 ? 5.803 -7.560 -9.608 1.00 87.44 81 PHE A N 1
ATOM 633 C CA . PHE A 1 81 ? 6.095 -6.590 -10.668 1.00 87.44 81 PHE A CA 1
ATOM 634 C C . PHE A 1 81 ? 7.353 -5.746 -10.407 1.00 87.44 81 PHE A C 1
ATOM 636 O O . PHE A 1 81 ? 7.618 -4.812 -11.160 1.00 87.44 81 PHE A O 1
ATOM 643 N N . ASN A 1 82 ? 8.131 -6.066 -9.364 1.00 88.38 82 ASN A N 1
ATOM 644 C CA . ASN A 1 82 ? 9.322 -5.321 -8.946 1.00 88.38 82 ASN A CA 1
ATOM 645 C C . ASN A 1 82 ? 9.057 -3.813 -8.749 1.00 88.38 82 ASN A C 1
ATOM 647 O O . ASN A 1 82 ? 9.860 -2.945 -9.095 1.00 88.38 82 ASN A O 1
ATOM 651 N N . CYS A 1 83 ? 7.876 -3.505 -8.214 1.00 88.31 83 CYS A N 1
ATOM 652 C CA . CYS A 1 83 ? 7.417 -2.146 -7.966 1.00 88.31 83 CYS A CA 1
ATOM 653 C C . CYS A 1 83 ? 7.987 -1.551 -6.681 1.00 88.31 83 CYS A C 1
ATOM 655 O O . CYS A 1 83 ? 7.947 -0.332 -6.524 1.00 88.31 83 CYS A O 1
ATOM 657 N N . TRP A 1 84 ? 8.499 -2.379 -5.768 1.00 86.31 84 TRP A N 1
ATOM 658 C CA . TRP A 1 84 ? 9.189 -1.893 -4.579 1.00 86.31 84 TRP A CA 1
ATOM 659 C C . TRP A 1 84 ? 10.478 -1.180 -4.970 1.00 86.31 84 TRP A C 1
ATOM 661 O O . TRP A 1 84 ? 11.216 -1.621 -5.860 1.00 86.31 84 TRP A O 1
ATOM 671 N N . ARG A 1 85 ? 10.716 -0.044 -4.327 1.00 77.81 85 ARG A N 1
ATOM 672 C CA . ARG A 1 85 ? 11.971 0.685 -4.421 1.00 77.81 85 ARG A CA 1
ATOM 673 C C . ARG A 1 85 ? 12.998 0.088 -3.471 1.00 77.81 85 ARG A C 1
ATOM 675 O O . ARG A 1 85 ? 12.645 -0.138 -2.292 1.00 77.81 85 ARG A O 1
#

Solvent-accessible surface area (backbone atoms only — not comparable to full-atom values): 5387 Å² total; per-residue (Å²): 133,88,79,85,87,78,87,79,88,81,89,89,70,86,77,90,73,83,73,74,73,81,52,90,66,75,64,49,72,68,58,49,47,52,49,45,66,68,41,36,43,62,86,42,70,68,38,37,53,51,46,50,54,45,45,53,50,65,62,45,97,57,60,64,78,56,37,51,56,52,48,50,56,48,48,53,50,34,56,75,69,64,17,58,99

pLDDT: mean 74.55, std 18.85, range [38.22, 91.81]

Foldseek 3Di:
DDDDDDDDDDDDDPDDDPPPPPPVDQDDLVRLVVCLVQWFQCVDVVRVVLSVQLSCLSNDPDPPVVSVVSNVVSVVVCVVVVGTD

Organism: NCBI:txid93218

Sequence (85 aa):
MRAIRLSVFLMGCAICGAVSAQTVGSPTPQQVDQWIQYKIRLENPMCRQLSSMFRDAALANTPDYVKERYLEKIGEKLTKFNCWR